Protein AF-A0A2E4L7A1-F1 (afdb_monomer_lite)

Structure (mmCIF, N/CA/C/O backbone):
data_AF-A0A2E4L7A1-F1
#
_entry.id   AF-A0A2E4L7A1-F1
#
loop_
_atom_site.group_PDB
_atom_site.id
_atom_site.type_symbol
_atom_site.label_atom_id
_atom_site.label_alt_id
_atom_site.label_comp_id
_atom_site.label_asym_id
_atom_site.label_entity_id
_atom_site.label_seq_id
_atom_site.pdbx_PDB_ins_code
_atom_site.Cartn_x
_atom_site.Cartn_y
_atom_site.Cartn_z
_atom_site.occupancy
_atom_site.B_iso_or_equiv
_atom_site.auth_seq_id
_atom_site.auth_comp_id
_atom_site.auth_asym_id
_atom_site.auth_atom_id
_atom_site.pdbx_PDB_model_num
ATOM 1 N N . MET A 1 1 ? 22.482 -51.897 5.798 1.00 36.69 1 MET A N 1
ATOM 2 C CA . MET A 1 1 ? 23.117 -51.080 4.746 1.00 36.69 1 MET A CA 1
ATOM 3 C C . MET A 1 1 ? 22.195 -49.914 4.425 1.00 36.69 1 MET A C 1
ATOM 5 O O . MET A 1 1 ? 21.039 -50.151 4.117 1.00 36.69 1 MET A O 1
ATOM 9 N N . ASN A 1 2 ? 22.745 -48.706 4.565 1.00 38.31 2 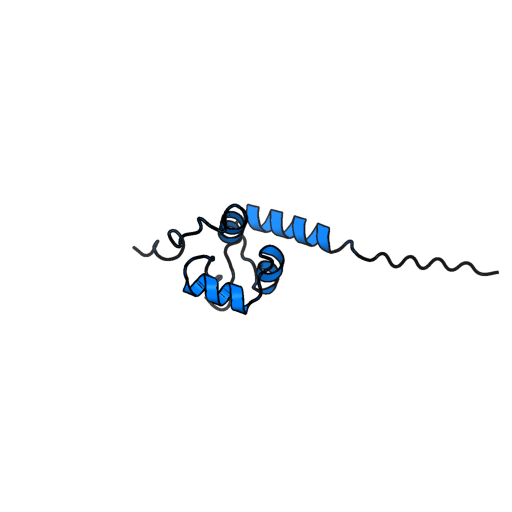ASN A N 1
ATOM 10 C CA . ASN A 1 2 ? 22.310 -47.389 4.081 1.00 38.31 2 ASN A CA 1
ATOM 11 C C . ASN A 1 2 ? 20.976 -46.796 4.567 1.00 38.31 2 ASN A C 1
ATOM 13 O O . ASN A 1 2 ? 19.921 -46.918 3.956 1.00 38.31 2 ASN A O 1
ATOM 17 N N . THR A 1 3 ? 21.129 -46.029 5.646 1.00 55.84 3 THR A N 1
ATOM 18 C CA . THR A 1 3 ? 20.456 -44.767 5.963 1.00 55.84 3 THR A CA 1
ATOM 19 C C . THR A 1 3 ? 20.387 -43.805 4.772 1.00 55.84 3 THR A C 1
ATOM 21 O O . THR A 1 3 ? 21.408 -43.501 4.156 1.00 55.84 3 THR A O 1
ATOM 24 N N . LYS A 1 4 ? 19.214 -43.206 4.547 1.00 49.66 4 LYS A N 1
ATOM 25 C CA . LYS A 1 4 ? 19.133 -41.821 4.066 1.00 49.66 4 LYS A CA 1
ATOM 26 C C . LYS A 1 4 ? 17.877 -41.140 4.617 1.00 49.66 4 LYS A C 1
ATOM 28 O O . LYS A 1 4 ? 16.774 -41.308 4.111 1.00 49.66 4 LYS A O 1
ATOM 33 N N . LEU A 1 5 ? 18.086 -40.408 5.713 1.00 55.06 5 LEU A N 1
ATOM 34 C CA . LEU A 1 5 ? 17.293 -39.240 6.082 1.00 55.06 5 LEU A CA 1
ATOM 35 C C . LEU A 1 5 ? 17.504 -38.194 4.980 1.00 55.06 5 LEU A C 1
ATOM 37 O O . LEU A 1 5 ? 18.635 -37.758 4.788 1.00 55.06 5 LEU A O 1
ATOM 41 N N . GLU A 1 6 ? 16.441 -37.753 4.317 1.00 45.06 6 GLU A N 1
ATOM 42 C CA . GLU A 1 6 ? 16.391 -36.420 3.708 1.00 45.06 6 GLU A CA 1
ATOM 43 C C . GLU A 1 6 ? 15.101 -35.741 4.166 1.00 45.06 6 GLU A C 1
ATOM 45 O O . GLU A 1 6 ? 14.056 -35.763 3.524 1.00 45.06 6 GLU A O 1
ATOM 50 N N . SER A 1 7 ? 15.198 -35.166 5.360 1.00 50.41 7 SER A N 1
ATOM 51 C CA . SER A 1 7 ? 14.340 -34.098 5.844 1.00 50.41 7 SER A CA 1
ATOM 52 C C . SER A 1 7 ? 14.640 -32.826 5.047 1.00 50.41 7 SER A C 1
ATOM 54 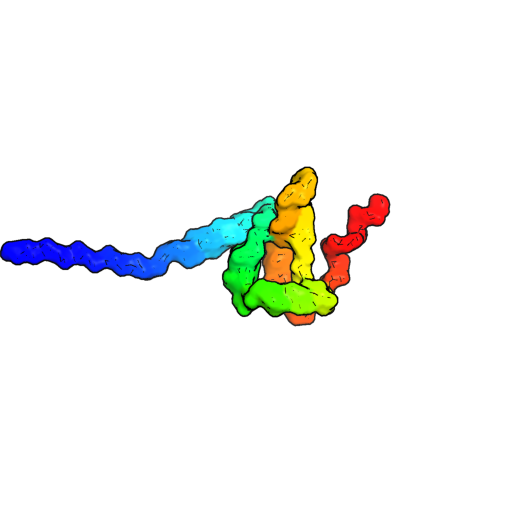O O . SER A 1 7 ? 15.546 -32.071 5.400 1.00 50.41 7 SER A O 1
ATOM 56 N N . ALA A 1 8 ? 13.890 -32.575 3.978 1.00 49.47 8 ALA A N 1
ATOM 57 C CA . ALA A 1 8 ? 13.805 -31.245 3.387 1.00 49.47 8 ALA A CA 1
ATOM 58 C C . ALA A 1 8 ? 12.614 -30.524 4.030 1.00 49.47 8 ALA A C 1
ATOM 60 O O . ALA A 1 8 ? 11.461 -30.756 3.678 1.00 49.47 8 ALA A O 1
ATOM 61 N N . SER A 1 9 ? 12.917 -29.715 5.045 1.00 50.12 9 SER A N 1
ATOM 62 C CA . SER A 1 9 ? 11.954 -28.901 5.787 1.00 50.12 9 SER A CA 1
ATOM 63 C C . SER A 1 9 ? 11.356 -27.827 4.868 1.00 50.12 9 SER A C 1
ATOM 65 O O . SER A 1 9 ? 12.107 -26.966 4.400 1.00 50.12 9 SER A O 1
ATOM 67 N N . PRO A 1 10 ? 10.043 -27.823 4.582 1.00 54.69 10 PRO A N 1
ATOM 68 C CA . PRO A 1 10 ? 9.418 -26.664 3.979 1.00 54.69 10 PRO A CA 1
ATOM 69 C C . PRO A 1 10 ? 9.175 -25.648 5.102 1.00 54.69 10 PRO A C 1
ATOM 71 O O . PRO A 1 10 ? 8.705 -26.020 6.172 1.00 54.69 10 PRO A O 1
ATOM 74 N N . PHE A 1 11 ? 9.420 -24.362 4.843 1.00 46.12 11 PHE A N 1
ATOM 75 C CA . PHE A 1 11 ? 8.850 -23.252 5.626 1.00 46.12 11 PHE A CA 1
ATOM 76 C C . PHE A 1 11 ? 9.619 -22.768 6.879 1.00 46.12 11 PHE A C 1
ATOM 78 O O . PHE A 1 11 ? 9.108 -22.800 7.992 1.00 46.12 11 PHE A O 1
ATOM 85 N N . VAL A 1 12 ? 10.821 -22.202 6.702 1.00 52.38 12 VAL A N 1
ATOM 86 C CA . VAL A 1 12 ? 11.448 -21.306 7.714 1.00 52.38 12 VAL A CA 1
ATOM 87 C C . VAL A 1 12 ? 11.577 -19.855 7.209 1.00 52.38 12 VAL A C 1
ATOM 89 O O . VAL A 1 12 ? 11.758 -18.922 7.982 1.00 52.38 12 VAL A O 1
ATOM 92 N N . GLU A 1 13 ? 11.381 -19.612 5.912 1.00 52.75 13 GLU A N 1
ATOM 93 C CA . GLU A 1 13 ? 11.579 -18.293 5.288 1.00 52.75 13 GLU A CA 1
ATOM 94 C C . GLU A 1 13 ? 10.486 -17.257 5.654 1.00 52.75 13 GLU A C 1
ATOM 96 O O . GLU A 1 13 ? 10.720 -16.042 5.632 1.00 52.75 13 GLU A O 1
ATOM 101 N N . SER A 1 14 ? 9.296 -17.731 6.050 1.00 61.91 14 SER A N 1
ATOM 102 C CA . SER A 1 14 ? 8.136 -16.890 6.390 1.00 61.91 14 SER A CA 1
ATOM 103 C C . SER A 1 14 ? 8.338 -16.080 7.675 1.00 61.91 14 SER A C 1
ATOM 105 O O . SER A 1 14 ? 7.922 -14.922 7.735 1.00 61.91 14 SER A O 1
ATOM 107 N N . ASP A 1 15 ? 8.999 -16.640 8.690 1.00 67.75 15 ASP A N 1
ATOM 108 C CA . ASP A 1 15 ? 9.174 -15.954 9.977 1.00 67.75 15 ASP A CA 1
ATOM 109 C C . ASP A 1 15 ? 10.257 -14.879 9.907 1.00 67.75 15 ASP A C 1
ATOM 111 O O . ASP A 1 15 ? 10.047 -13.750 10.354 1.00 67.75 15 ASP A O 1
ATOM 115 N N . SER A 1 16 ? 11.385 -15.168 9.258 1.00 73.06 16 SER A N 1
ATOM 116 C CA . SER A 1 16 ? 12.461 -14.188 9.080 1.00 73.06 16 SER A CA 1
ATOM 117 C C . SER A 1 16 ? 12.002 -12.978 8.266 1.00 73.06 16 SER A C 1
ATOM 119 O O . SER A 1 16 ? 12.294 -11.840 8.630 1.00 73.06 16 SER A O 1
ATOM 121 N N . SER A 1 17 ? 11.214 -13.202 7.211 1.00 73.50 17 SER A N 1
ATOM 122 C CA . SER A 1 17 ? 10.652 -12.123 6.389 1.00 73.50 17 SER A CA 1
ATOM 123 C C . SER A 1 17 ? 9.715 -11.214 7.188 1.00 73.50 17 SER A C 1
ATOM 125 O O . SER A 1 17 ? 9.753 -9.992 7.035 1.00 73.50 17 SER A O 1
ATOM 127 N N . ARG A 1 18 ? 8.905 -11.793 8.084 1.00 73.25 18 ARG A N 1
ATOM 128 C CA . ARG A 1 18 ? 8.019 -11.039 8.984 1.00 73.25 18 ARG A CA 1
ATOM 129 C C . ARG A 1 18 ? 8.807 -10.231 10.012 1.00 73.25 18 ARG A C 1
ATOM 131 O O . ARG A 1 18 ? 8.476 -9.073 10.244 1.00 73.25 18 ARG A O 1
ATOM 138 N N . ILE A 1 19 ? 9.863 -10.804 10.588 1.00 79.12 19 ILE A N 1
ATOM 139 C CA . ILE A 1 19 ? 10.726 -10.115 11.561 1.00 79.12 19 ILE A CA 1
ATOM 140 C C . ILE A 1 19 ? 11.454 -8.936 10.905 1.00 79.12 19 ILE A C 1
ATOM 142 O O . ILE A 1 19 ? 11.419 -7.823 11.428 1.00 79.12 19 ILE A O 1
ATOM 146 N N . ILE A 1 20 ? 12.059 -9.150 9.732 1.00 77.50 20 ILE A N 1
ATOM 147 C CA . ILE A 1 20 ? 12.743 -8.096 8.971 1.00 77.50 20 ILE A CA 1
ATOM 148 C C . ILE A 1 20 ? 11.756 -6.987 8.588 1.00 77.50 20 ILE A C 1
ATOM 150 O O . ILE A 1 20 ? 12.072 -5.808 8.735 1.00 77.50 20 ILE A O 1
ATOM 154 N N . ALA A 1 21 ? 10.542 -7.338 8.155 1.00 72.12 21 ALA A N 1
ATOM 155 C CA . ALA A 1 21 ? 9.509 -6.351 7.856 1.00 72.12 21 ALA A CA 1
ATOM 156 C C . ALA A 1 21 ? 9.120 -5.527 9.096 1.00 72.12 21 ALA A C 1
ATOM 158 O O . ALA A 1 21 ? 9.036 -4.304 8.999 1.00 72.12 21 ALA A O 1
ATOM 159 N N . SER A 1 22 ? 8.940 -6.164 10.257 1.00 75.44 22 SER A N 1
ATOM 160 C CA . SER A 1 22 ? 8.641 -5.473 11.520 1.00 75.44 22 SER A CA 1
ATOM 161 C C . SER A 1 22 ? 9.738 -4.480 11.917 1.00 75.44 22 SER A C 1
ATOM 163 O O . SER A 1 22 ? 9.427 -3.344 12.267 1.00 75.44 22 SER A O 1
ATOM 165 N N . LEU A 1 23 ? 11.011 -4.861 11.775 1.00 78.94 23 LEU A N 1
ATOM 166 C CA . LEU A 1 23 ? 12.154 -3.970 12.014 1.00 78.94 23 LEU A CA 1
ATOM 167 C C . LEU A 1 23 ? 12.176 -2.787 11.033 1.00 78.94 23 LEU A C 1
ATOM 169 O O . LEU A 1 23 ? 12.337 -1.641 11.441 1.00 78.94 23 LEU A O 1
ATOM 173 N N . ILE A 1 24 ? 11.958 -3.034 9.737 1.00 77.88 24 ILE A N 1
ATOM 174 C CA . ILE A 1 24 ? 11.910 -1.974 8.712 1.00 77.88 24 ILE A CA 1
ATOM 175 C C . ILE A 1 24 ? 10.778 -0.976 8.995 1.00 77.88 24 ILE A C 1
ATOM 177 O O . ILE A 1 24 ? 10.941 0.229 8.781 1.00 77.88 24 ILE A O 1
ATOM 181 N N . ILE A 1 25 ? 9.636 -1.470 9.474 1.00 74.88 25 ILE A N 1
ATOM 182 C CA . ILE A 1 25 ? 8.493 -0.651 9.880 1.00 74.88 25 ILE A CA 1
ATOM 183 C C . ILE A 1 25 ? 8.863 0.270 11.047 1.00 74.88 25 ILE A C 1
ATOM 185 O O . ILE A 1 25 ? 8.544 1.458 11.000 1.00 74.88 25 ILE A O 1
ATOM 189 N N . GLU A 1 26 ? 9.560 -0.250 12.054 1.00 72.44 26 GLU A N 1
ATOM 190 C CA . GLU A 1 26 ? 10.022 0.527 13.208 1.00 72.44 26 GLU A CA 1
ATOM 191 C C . GLU A 1 26 ? 11.086 1.571 12.818 1.00 72.44 26 GLU A C 1
ATOM 193 O O . GLU A 1 26 ? 11.073 2.696 13.313 1.00 72.44 26 GLU A O 1
ATOM 198 N N . MET A 1 27 ? 11.946 1.249 11.846 1.00 75.75 27 MET A N 1
ATOM 199 C CA . MET A 1 27 ? 13.056 2.095 11.386 1.00 75.75 27 MET A CA 1
ATOM 200 C C . MET A 1 27 ? 12.686 3.149 10.318 1.00 75.75 27 MET A C 1
ATOM 202 O O . MET A 1 27 ? 13.579 3.730 9.704 1.00 75.75 27 MET A O 1
ATOM 206 N N . ASN A 1 28 ? 11.398 3.425 10.069 1.00 71.62 28 ASN A N 1
ATOM 207 C CA . ASN A 1 28 ? 10.931 4.339 9.005 1.00 71.62 28 ASN A CA 1
ATOM 208 C C . ASN A 1 28 ? 11.463 3.997 7.592 1.00 71.62 28 ASN A C 1
ATOM 210 O O . ASN A 1 28 ? 11.694 4.889 6.773 1.00 71.62 28 ASN A O 1
ATOM 214 N N . GLY A 1 29 ? 11.657 2.713 7.283 1.00 85.75 29 GLY A N 1
ATOM 215 C CA . GLY A 1 29 ? 12.161 2.291 5.976 1.00 85.75 29 GLY A CA 1
ATOM 216 C C . GLY A 1 29 ? 11.128 2.372 4.844 1.00 85.75 29 GLY A C 1
ATOM 217 O O . GLY A 1 29 ? 9.954 2.700 5.042 1.00 85.75 29 GLY A O 1
ATOM 218 N N . PHE A 1 30 ? 11.572 2.032 3.632 1.00 90.50 30 PHE A N 1
ATOM 219 C CA . PHE A 1 30 ? 10.716 1.928 2.448 1.00 90.50 30 PHE A CA 1
ATOM 220 C C . PHE A 1 30 ? 10.528 0.470 2.026 1.00 90.50 30 PHE A C 1
ATOM 222 O O . PHE A 1 30 ? 11.473 -0.317 2.031 1.00 90.50 30 PHE A O 1
ATOM 229 N N . LEU A 1 31 ? 9.311 0.127 1.604 1.00 90.69 31 LEU A N 1
ATOM 230 C CA . LEU A 1 31 ? 8.940 -1.204 1.129 1.00 90.69 31 LEU A CA 1
ATOM 231 C C . LEU A 1 31 ? 8.747 -1.221 -0.389 1.00 90.69 31 LEU A C 1
ATOM 233 O O . LEU A 1 31 ? 8.191 -0.293 -0.986 1.00 90.69 31 LEU A O 1
ATOM 237 N N . GLY A 1 32 ? 9.184 -2.313 -1.014 1.00 91.94 32 GLY A N 1
ATOM 238 C CA . GLY A 1 32 ? 8.943 -2.588 -2.426 1.00 91.94 32 GLY A CA 1
ATOM 239 C C . GLY A 1 32 ? 7.531 -3.114 -2.693 1.00 91.94 32 GLY A C 1
ATOM 240 O O . GLY A 1 32 ? 6.824 -3.559 -1.791 1.00 91.94 32 GLY A O 1
ATOM 241 N N . GLN A 1 33 ? 7.138 -3.111 -3.969 1.00 93.56 33 GLN A N 1
ATOM 242 C CA . GLN A 1 33 ? 5.815 -3.563 -4.419 1.00 93.56 33 GLN A CA 1
ATOM 243 C C . GLN A 1 33 ? 5.477 -4.987 -3.947 1.00 93.56 33 GLN A C 1
ATOM 245 O O . GLN A 1 33 ? 4.413 -5.204 -3.378 1.00 93.56 33 GLN A O 1
ATOM 250 N N . LYS A 1 34 ? 6.390 -5.944 -4.152 1.00 91.62 34 LYS A N 1
ATOM 251 C CA . LYS A 1 34 ? 6.152 -7.357 -3.821 1.00 91.62 34 LYS A CA 1
ATOM 252 C C . LYS A 1 34 ? 5.967 -7.589 -2.326 1.00 91.62 34 LYS A C 1
ATOM 254 O O . LYS A 1 34 ? 5.087 -8.340 -1.932 1.00 91.62 34 LYS A O 1
ATOM 259 N N . THR A 1 35 ? 6.738 -6.892 -1.497 1.00 91.00 35 THR A N 1
ATOM 260 C CA . THR A 1 35 ? 6.580 -6.952 -0.042 1.00 91.00 35 THR A CA 1
ATOM 261 C C . THR A 1 35 ? 5.209 -6.440 0.386 1.00 91.00 35 THR A C 1
ATOM 263 O O . THR A 1 35 ? 4.559 -7.057 1.219 1.00 91.00 35 THR A O 1
ATOM 266 N N . VAL A 1 36 ? 4.735 -5.342 -0.208 1.00 92.69 36 VAL A N 1
ATOM 267 C CA . VAL A 1 36 ? 3.412 -4.791 0.111 1.00 92.69 36 VAL A CA 1
ATOM 268 C C . VAL A 1 36 ? 2.275 -5.701 -0.356 1.00 92.69 36 VAL A C 1
ATOM 270 O O . VAL A 1 36 ? 1.309 -5.856 0.385 1.00 92.69 36 VAL A O 1
ATOM 273 N N . GLU A 1 37 ? 2.390 -6.342 -1.523 1.00 93.62 37 GLU A N 1
ATOM 274 C CA . GLU A 1 37 ? 1.428 -7.367 -1.972 1.00 93.62 37 GLU A CA 1
ATOM 275 C C . GLU A 1 37 ? 1.292 -8.488 -0.935 1.00 93.62 37 GLU A C 1
ATOM 277 O O . GLU A 1 37 ? 0.182 -8.805 -0.520 1.00 93.62 37 GLU A O 1
ATOM 282 N N . VAL A 1 38 ? 2.420 -9.012 -0.443 1.00 89.81 38 VAL A N 1
ATOM 283 C CA . VAL A 1 38 ? 2.436 -10.071 0.579 1.00 89.81 38 VAL A CA 1
ATOM 284 C C . VAL A 1 38 ? 1.851 -9.595 1.911 1.00 89.81 38 VAL A C 1
ATOM 286 O O . VAL A 1 38 ? 1.080 -10.315 2.532 1.00 89.81 38 VAL A O 1
ATOM 289 N N . LEU A 1 39 ? 2.201 -8.388 2.366 1.00 89.19 39 LEU A N 1
ATOM 290 C CA . LEU A 1 39 ? 1.740 -7.871 3.660 1.00 89.19 39 LEU A CA 1
ATOM 291 C C . LEU A 1 39 ? 0.249 -7.529 3.674 1.00 89.19 39 LEU A C 1
ATOM 293 O O . LEU A 1 39 ? -0.406 -7.697 4.697 1.00 89.19 39 LEU A O 1
ATOM 297 N N . SER A 1 40 ? -0.264 -6.994 2.566 1.00 89.44 40 SER A N 1
ATOM 298 C CA . SER A 1 40 ? -1.657 -6.549 2.467 1.00 89.44 40 SER A CA 1
ATOM 299 C C . SER A 1 40 ? -2.624 -7.644 2.028 1.00 89.44 40 SER A C 1
ATOM 301 O O . SER A 1 40 ? -3.829 -7.425 2.117 1.00 89.44 40 SER A O 1
ATOM 303 N N . ASP A 1 41 ? -2.110 -8.786 1.561 1.00 92.38 41 ASP A N 1
ATOM 304 C CA . ASP A 1 41 ? -2.887 -9.840 0.896 1.00 92.38 41 ASP A CA 1
ATOM 305 C C . ASP A 1 41 ? -3.720 -9.297 -0.285 1.00 92.38 41 ASP A C 1
ATOM 307 O O . ASP A 1 41 ? -4.851 -9.701 -0.552 1.00 92.38 41 ASP A O 1
ATOM 311 N N . LEU A 1 42 ? -3.163 -8.306 -0.992 1.00 93.25 42 LEU A N 1
ATOM 312 C CA . LEU A 1 42 ? -3.785 -7.670 -2.149 1.00 93.25 42 LEU A CA 1
ATOM 313 C C . LEU A 1 42 ? -2.919 -7.858 -3.389 1.00 93.25 42 LEU A C 1
ATOM 315 O O . LEU A 1 42 ? -1.693 -7.746 -3.356 1.00 93.25 42 LEU A O 1
ATOM 319 N N . SER A 1 43 ? -3.579 -8.047 -4.530 1.00 95.81 43 SER A N 1
ATOM 320 C CA . SER A 1 43 ? -2.901 -8.031 -5.822 1.00 95.81 43 SER A CA 1
ATOM 321 C C . SER A 1 43 ? -2.421 -6.624 -6.185 1.00 95.81 43 SER A C 1
ATOM 323 O O . SER A 1 43 ? -2.971 -5.612 -5.742 1.00 95.81 43 SER A O 1
ATOM 325 N N . HIS A 1 44 ? -1.435 -6.548 -7.079 1.00 94.81 44 HIS A N 1
ATOM 326 C CA . HIS A 1 44 ? -0.950 -5.285 -7.644 1.00 94.81 44 HIS A CA 1
ATOM 327 C C . HIS A 1 44 ? -2.092 -4.415 -8.200 1.00 94.81 44 HIS A C 1
ATOM 329 O O . HIS A 1 44 ? -2.161 -3.212 -7.933 1.00 94.81 44 HIS A O 1
ATOM 335 N N . THR A 1 45 ? -3.023 -5.027 -8.933 1.00 96.56 45 THR A N 1
ATOM 336 C CA . THR A 1 45 ? -4.177 -4.335 -9.523 1.00 96.56 45 THR A CA 1
ATOM 337 C C . THR A 1 45 ? -5.114 -3.783 -8.453 1.00 96.56 45 THR A C 1
ATOM 339 O O . THR A 1 45 ? -5.562 -2.640 -8.557 1.00 96.56 45 THR A O 1
ATOM 342 N N . GLU A 1 46 ? -5.382 -4.558 -7.403 1.00 95.81 46 GLU A N 1
ATOM 343 C CA . GLU A 1 46 ? -6.248 -4.131 -6.304 1.00 95.81 46 GLU A CA 1
ATOM 344 C C . GLU A 1 46 ? -5.612 -2.992 -5.498 1.00 95.81 46 GLU A C 1
ATOM 346 O O . GLU A 1 46 ? -6.281 -2.003 -5.190 1.00 95.81 46 GLU A O 1
ATOM 351 N N . ILE A 1 47 ? -4.300 -3.059 -5.253 1.00 95.31 47 ILE A N 1
ATOM 352 C CA . ILE A 1 47 ? -3.531 -1.957 -4.662 1.00 95.31 47 ILE A CA 1
ATOM 353 C C . ILE A 1 47 ? -3.688 -0.691 -5.509 1.00 95.31 47 ILE A C 1
ATOM 355 O O . ILE A 1 47 ? -4.026 0.366 -4.980 1.00 95.31 47 ILE A O 1
ATOM 359 N N . HIS A 1 48 ? -3.515 -0.780 -6.830 1.00 93.69 48 HIS A N 1
ATOM 360 C CA . HIS A 1 48 ? -3.688 0.369 -7.720 1.00 93.69 48 HIS A CA 1
ATOM 361 C C . HIS A 1 48 ? -5.106 0.948 -7.693 1.00 93.69 48 HIS A C 1
ATOM 363 O O . HIS A 1 48 ? -5.273 2.171 -7.690 1.00 93.69 48 HIS A O 1
ATOM 369 N N . ARG A 1 49 ? -6.130 0.090 -7.656 1.00 94.44 49 ARG A N 1
ATOM 370 C CA . ARG A 1 49 ? -7.530 0.516 -7.555 1.00 94.44 49 ARG A CA 1
ATOM 371 C C . ARG A 1 49 ? -7.777 1.278 -6.255 1.00 94.44 49 ARG A C 1
ATOM 373 O O . ARG A 1 49 ? -8.345 2.367 -6.285 1.00 94.44 49 ARG A O 1
ATOM 380 N N . ARG A 1 50 ? -7.297 0.750 -5.128 1.00 92.81 50 ARG A N 1
ATOM 381 C CA . ARG A 1 50 ? -7.435 1.391 -3.813 1.00 92.81 50 ARG A CA 1
ATOM 382 C C . ARG A 1 50 ? -6.625 2.679 -3.690 1.00 92.81 50 ARG A C 1
ATOM 384 O O . ARG A 1 50 ? -7.10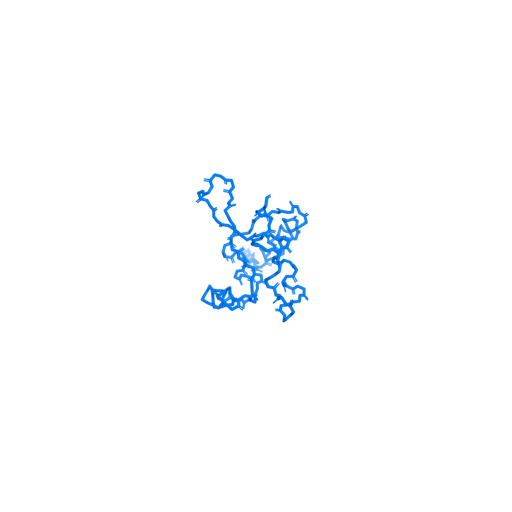9 3.637 -3.100 1.00 92.81 50 ARG A O 1
ATOM 391 N N . GLN A 1 51 ? -5.443 2.750 -4.301 1.00 92.88 51 GLN A N 1
ATOM 392 C CA . GLN A 1 51 ? -4.666 3.991 -4.391 1.00 92.88 51 GLN A CA 1
ATOM 393 C C . GLN A 1 51 ? -5.423 5.085 -5.147 1.00 92.88 51 GLN A C 1
ATOM 395 O O . GLN A 1 51 ? -5.442 6.230 -4.706 1.00 92.88 51 GLN A O 1
ATOM 400 N N . ARG A 1 52 ? -6.073 4.741 -6.268 1.00 90.44 52 ARG A N 1
ATOM 401 C CA . ARG A 1 52 ? -6.933 5.680 -7.009 1.00 90.44 52 ARG A CA 1
ATOM 402 C C . ARG A 1 52 ? -8.157 6.116 -6.204 1.00 90.44 52 ARG A C 1
ATOM 404 O O . ARG A 1 52 ? -8.585 7.252 -6.348 1.00 90.44 52 ARG A O 1
ATOM 411 N N . ALA A 1 53 ? -8.684 5.234 -5.359 1.00 89.38 53 ALA A N 1
ATOM 412 C CA . ALA A 1 53 ? -9.791 5.533 -4.454 1.00 89.38 53 ALA A CA 1
ATOM 413 C C . ALA A 1 53 ? -9.368 6.285 -3.173 1.00 89.38 53 ALA A C 1
ATOM 415 O O . ALA A 1 53 ? -10.230 6.634 -2.373 1.00 89.38 53 ALA A O 1
ATOM 416 N N . GLY A 1 54 ? -8.067 6.512 -2.943 1.00 89.69 54 GLY A N 1
ATOM 417 C CA . GLY A 1 54 ? -7.556 7.157 -1.725 1.00 89.69 54 GLY A CA 1
ATOM 418 C C . GLY A 1 54 ? -7.611 6.278 -0.466 1.00 89.69 54 GLY A C 1
ATOM 419 O O . GLY A 1 54 ? -7.411 6.773 0.641 1.00 89.69 54 GLY A O 1
ATOM 420 N N . THR A 1 55 ? -7.860 4.973 -0.618 1.00 90.94 55 THR A N 1
ATOM 421 C CA . THR A 1 55 ? -8.022 4.001 0.481 1.00 90.94 55 THR A CA 1
ATOM 422 C C . THR A 1 55 ? -6.781 3.119 0.686 1.00 90.94 55 THR A C 1
ATOM 424 O O . THR A 1 55 ? -6.871 2.039 1.274 1.00 90.94 55 THR A O 1
ATOM 427 N N . PHE A 1 56 ? -5.630 3.516 0.133 1.00 93.56 56 PHE A N 1
ATOM 428 C CA . PHE A 1 56 ? -4.351 2.812 0.276 1.00 93.56 56 PHE A CA 1
ATOM 429 C C . PHE A 1 56 ? -3.163 3.788 0.172 1.00 93.56 56 PHE A C 1
ATOM 431 O O . PHE A 1 56 ? -3.260 4.746 -0.604 1.00 93.56 56 PHE A O 1
ATOM 438 N N . PRO A 1 57 ? -2.041 3.551 0.883 1.00 93.31 57 PRO A N 1
ATOM 439 C CA . PRO A 1 57 ? -0.835 4.380 0.795 1.00 93.31 57 PRO A CA 1
ATOM 440 C C . PRO A 1 57 ? -0.263 4.512 -0.625 1.00 93.31 57 PRO A C 1
ATOM 442 O O . PRO A 1 57 ? -0.295 3.573 -1.430 1.00 93.31 57 PRO A O 1
ATOM 445 N N . LYS A 1 58 ? 0.300 5.677 -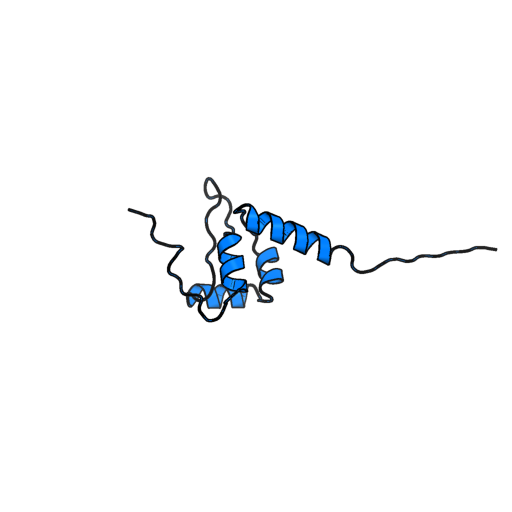0.955 1.00 92.88 58 LYS A N 1
ATOM 446 C CA . LYS A 1 58 ? 0.944 5.920 -2.257 1.00 92.88 58 LYS A CA 1
ATOM 447 C C . LYS A 1 58 ? 2.434 5.590 -2.191 1.00 92.88 58 LYS A C 1
ATOM 449 O O . LYS A 1 58 ? 3.033 5.505 -1.127 1.00 92.88 58 LYS A O 1
ATOM 454 N N . LYS A 1 59 ? 3.034 5.357 -3.361 1.00 92.38 59 LYS A N 1
ATOM 455 C CA . LYS A 1 59 ? 4.491 5.236 -3.458 1.00 92.38 59 LYS A CA 1
ATOM 456 C C . LYS A 1 59 ? 5.115 6.622 -3.478 1.00 92.38 59 LYS A C 1
ATOM 458 O O . LYS A 1 59 ? 4.679 7.473 -4.253 1.00 92.38 59 LYS A O 1
ATOM 463 N N . GLU A 1 60 ? 6.194 6.780 -2.736 1.00 90.62 60 GLU A N 1
ATOM 464 C CA . GLU A 1 60 ? 7.044 7.960 -2.747 1.00 90.62 60 GLU A CA 1
ATOM 465 C C . GLU A 1 60 ? 8.367 7.672 -3.448 1.00 90.62 60 GLU A C 1
ATOM 467 O O . GLU A 1 60 ? 8.805 6.522 -3.555 1.00 90.62 60 GLU A O 1
ATOM 472 N N . PHE A 1 61 ? 8.994 8.732 -3.948 1.00 88.56 61 PHE A N 1
ATOM 473 C CA . PHE A 1 61 ? 10.343 8.666 -4.484 1.00 88.56 61 PHE A CA 1
ATOM 474 C C . PHE A 1 61 ? 11.361 8.507 -3.353 1.00 88.56 61 PHE A C 1
ATOM 476 O O . PHE A 1 61 ? 11.278 9.185 -2.333 1.00 88.56 61 PHE A O 1
ATOM 483 N N . ILE A 1 62 ? 12.326 7.613 -3.553 1.00 86.38 62 ILE A N 1
ATOM 484 C CA . ILE A 1 62 ? 13.428 7.371 -2.620 1.00 86.38 62 ILE A CA 1
ATOM 485 C C . ILE A 1 62 ? 14.674 8.072 -3.169 1.00 86.38 62 ILE A C 1
ATOM 487 O O . ILE A 1 62 ? 15.093 7.775 -4.292 1.00 86.38 62 ILE A O 1
ATOM 491 N N . GLY A 1 63 ? 15.266 8.969 -2.374 1.00 77.56 63 GLY A N 1
ATOM 492 C CA . GLY A 1 63 ? 16.460 9.736 -2.750 1.00 77.56 63 GLY A CA 1
ATOM 493 C C . GLY A 1 63 ? 16.229 10.585 -4.002 1.00 77.56 63 GLY A C 1
ATOM 494 O O . GLY A 1 63 ? 15.184 11.217 -4.141 1.00 77.56 63 GLY A O 1
ATOM 495 N N . ASP A 1 64 ? 17.164 10.520 -4.950 1.00 79.00 64 ASP A N 1
ATOM 496 C CA . ASP A 1 64 ? 17.182 11.329 -6.182 1.00 79.00 64 ASP A CA 1
ATOM 497 C C . ASP A 1 64 ? 16.132 10.910 -7.236 1.00 79.00 64 ASP A C 1
ATOM 499 O O . ASP A 1 64 ? 16.236 11.232 -8.418 1.00 79.00 64 ASP A O 1
ATOM 503 N N . GLY A 1 65 ? 15.104 10.152 -6.841 1.00 76.06 65 GLY A N 1
ATOM 504 C CA . GLY A 1 65 ? 13.930 9.888 -7.676 1.00 76.06 65 GLY A CA 1
ATOM 505 C C . GLY A 1 65 ? 14.009 8.667 -8.595 1.00 76.06 65 GLY A C 1
ATOM 506 O O . GLY A 1 65 ? 13.038 8.362 -9.286 1.00 76.06 65 GLY A O 1
ATOM 507 N N . GLN A 1 66 ? 15.104 7.907 -8.584 1.00 79.62 66 GLN A N 1
ATOM 508 C CA . GLN A 1 66 ? 15.227 6.717 -9.439 1.00 79.62 66 GLN A CA 1
ATOM 509 C C . GLN A 1 66 ? 14.409 5.513 -8.956 1.00 79.62 66 GLN A C 1
ATOM 511 O O . GLN A 1 66 ? 14.137 4.590 -9.725 1.00 79.62 66 GLN A O 1
ATOM 516 N N . ARG A 1 67 ? 14.008 5.494 -7.681 1.00 86.56 67 ARG A N 1
ATOM 517 C CA . ARG A 1 67 ? 13.236 4.395 -7.090 1.00 86.56 67 ARG A CA 1
ATOM 518 C C . ARG A 1 67 ? 11.972 4.918 -6.433 1.00 86.56 67 ARG A C 1
ATOM 520 O O . ARG A 1 67 ? 11.951 6.020 -5.894 1.00 86.56 67 ARG A O 1
ATOM 527 N N . LYS A 1 68 ? 10.926 4.093 -6.464 1.00 90.62 68 LYS A N 1
ATOM 528 C CA . LYS A 1 68 ? 9.665 4.342 -5.766 1.00 90.62 68 LYS A CA 1
ATOM 529 C C . LYS A 1 68 ? 9.387 3.224 -4.774 1.00 90.62 68 LYS A C 1
ATOM 531 O O . LYS A 1 68 ? 9.481 2.053 -5.140 1.00 90.62 68 LYS A O 1
ATOM 536 N N . GLY A 1 69 ? 8.993 3.582 -3.561 1.00 92.06 69 GLY A N 1
ATOM 537 C CA . GLY A 1 69 ? 8.626 2.634 -2.513 1.00 92.06 69 GLY A CA 1
ATOM 538 C C . GLY A 1 69 ? 7.521 3.177 -1.624 1.00 92.06 69 GLY A C 1
ATOM 539 O O . GLY A 1 69 ? 7.140 4.338 -1.725 1.00 92.06 69 GLY A O 1
ATOM 540 N N . TYR A 1 70 ? 6.984 2.319 -0.771 1.00 92.56 70 TYR A N 1
ATOM 541 C CA . TYR A 1 70 ? 5.968 2.687 0.208 1.00 92.56 70 TYR A CA 1
ATOM 542 C C . TYR A 1 70 ? 6.630 3.007 1.539 1.00 92.56 70 TYR A C 1
ATOM 544 O O . TYR A 1 70 ? 7.492 2.239 1.968 1.00 92.56 70 TYR A O 1
ATOM 552 N N . ARG A 1 71 ? 6.215 4.074 2.226 1.00 91.19 71 ARG A N 1
ATOM 553 C CA . ARG A 1 71 ? 6.655 4.284 3.609 1.00 91.19 71 ARG A CA 1
ATOM 554 C C . ARG A 1 71 ? 6.154 3.134 4.472 1.00 91.19 71 ARG A C 1
ATOM 556 O O . ARG A 1 71 ? 4.950 2.887 4.553 1.00 91.19 71 ARG A O 1
ATOM 563 N N . ALA A 1 72 ? 7.068 2.441 5.144 1.00 90.75 72 ALA A N 1
ATOM 564 C CA . ALA A 1 72 ? 6.718 1.279 5.955 1.00 90.75 72 ALA A CA 1
ATOM 565 C C . ALA A 1 72 ? 5.732 1.645 7.080 1.00 90.75 72 ALA A C 1
ATOM 567 O O . ALA A 1 72 ? 4.778 0.909 7.330 1.00 90.75 72 ALA A O 1
ATOM 568 N N . LYS A 1 73 ? 5.889 2.835 7.677 1.00 86.75 73 LYS A N 1
ATOM 569 C CA . LYS A 1 73 ? 4.971 3.388 8.684 1.00 86.75 73 LYS A CA 1
ATOM 570 C C . LYS A 1 73 ? 3.538 3.548 8.165 1.00 86.75 73 LYS A C 1
ATOM 572 O O . LYS A 1 73 ? 2.593 3.205 8.868 1.00 86.75 73 LYS A O 1
ATOM 577 N N . GLU A 1 74 ? 3.355 4.036 6.940 1.00 89.50 74 GLU A N 1
ATOM 578 C CA . GLU A 1 74 ? 2.019 4.191 6.350 1.00 89.50 74 GLU A CA 1
ATOM 579 C C . GLU A 1 74 ? 1.362 2.841 6.073 1.00 89.50 74 GLU A C 1
ATOM 581 O O . GLU A 1 74 ? 0.185 2.656 6.370 1.00 89.50 74 GLU A O 1
ATOM 586 N N . ILE A 1 75 ? 2.135 1.877 5.566 1.00 91.44 75 ILE A N 1
ATOM 587 C CA . ILE A 1 75 ? 1.653 0.509 5.356 1.00 91.44 75 ILE A CA 1
ATOM 588 C C . ILE A 1 75 ? 1.259 -0.127 6.690 1.00 91.44 75 ILE A C 1
ATOM 590 O O . ILE A 1 75 ? 0.197 -0.732 6.775 1.00 91.44 75 ILE A O 1
ATOM 594 N N . GLN A 1 76 ? 2.041 0.059 7.756 1.00 88.62 76 GLN A N 1
ATOM 595 C CA . GLN A 1 76 ? 1.682 -0.428 9.089 1.00 88.62 76 GLN A CA 1
ATOM 596 C C . GLN A 1 76 ? 0.383 0.203 9.606 1.00 88.62 76 GLN A C 1
ATOM 598 O O . GLN A 1 76 ? -0.471 -0.501 10.144 1.00 88.62 76 GLN A O 1
ATOM 603 N N . LEU A 1 77 ? 0.225 1.522 9.463 1.00 88.44 77 LEU A N 1
ATOM 604 C CA . LEU A 1 77 ? -0.997 2.221 9.862 1.00 88.44 77 LEU A CA 1
ATOM 605 C C . LEU A 1 77 ? -2.208 1.718 9.072 1.00 88.44 77 LEU A C 1
ATOM 607 O O . LEU A 1 77 ? -3.256 1.460 9.661 1.00 88.44 77 LEU A O 1
ATOM 611 N N . TRP A 1 78 ? -2.041 1.512 7.766 1.00 92.00 78 TRP A N 1
ATOM 612 C CA . TRP A 1 78 ? -3.070 0.919 6.923 1.00 92.00 78 TRP A CA 1
ATOM 613 C C . TRP A 1 78 ? -3.414 -0.506 7.366 1.00 92.00 78 TRP A C 1
ATOM 615 O O . TRP A 1 78 ? -4.587 -0.804 7.531 1.00 92.00 78 TRP A O 1
ATOM 625 N N . LEU A 1 79 ? -2.428 -1.367 7.645 1.00 90.00 79 LEU A N 1
ATOM 626 C CA . LEU A 1 79 ? -2.662 -2.741 8.114 1.00 90.00 79 LEU A CA 1
ATOM 627 C C . LEU A 1 79 ? -3.423 -2.790 9.444 1.00 90.00 79 LEU A C 1
ATOM 629 O O . LEU A 1 79 ? -4.240 -3.683 9.650 1.00 90.00 79 LEU A O 1
ATOM 633 N N . LYS A 1 80 ? -3.180 -1.827 10.342 1.00 89.50 80 LYS A N 1
ATOM 634 C CA . LYS A 1 80 ? -3.912 -1.715 11.613 1.00 89.50 80 LYS A CA 1
ATOM 635 C C . LYS A 1 80 ? -5.374 -1.329 11.407 1.00 89.50 80 LYS A C 1
ATOM 637 O O . LYS A 1 80 ? -6.226 -1.796 12.158 1.00 89.50 80 LYS A O 1
ATOM 642 N N . ASN A 1 81 ? -5.669 -0.466 10.434 1.00 87.19 81 ASN A N 1
ATOM 643 C CA . ASN A 1 81 ? -7.043 -0.079 10.128 1.00 87.19 81 ASN A CA 1
ATOM 644 C C . ASN A 1 81 ? -7.246 0.280 8.640 1.00 87.19 81 ASN A C 1
ATOM 646 O O . ASN A 1 81 ? -7.233 1.460 8.271 1.00 87.19 81 ASN A O 1
ATOM 650 N N . PRO A 1 82 ? -7.486 -0.726 7.776 1.00 84.62 82 PRO A N 1
ATOM 651 C CA . PRO A 1 82 ? -7.633 -0.508 6.337 1.00 84.62 82 PRO A CA 1
ATOM 652 C C . PRO A 1 82 ? -8.899 0.268 5.956 1.00 84.62 82 PRO A C 1
ATOM 654 O O . PRO A 1 82 ? -8.936 0.921 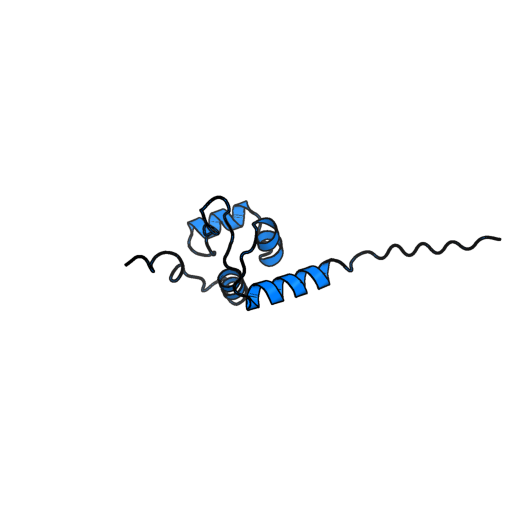4.916 1.00 84.62 82 PRO A O 1
ATOM 657 N N . VAL A 1 83 ? -9.954 0.164 6.773 1.00 80.69 83 VAL A N 1
ATOM 658 C CA . VAL A 1 83 ? -11.293 0.699 6.471 1.00 80.69 83 VAL A CA 1
ATOM 659 C C . VAL A 1 83 ? -11.358 2.201 6.727 1.00 80.69 83 VAL A C 1
ATOM 661 O O . VAL A 1 83 ? -12.006 2.929 5.979 1.00 80.69 83 VAL A O 1
ATOM 664 N N . THR A 1 84 ? -10.670 2.681 7.765 1.00 76.19 84 THR A N 1
ATOM 665 C CA . THR A 1 84 ? -10.648 4.110 8.101 1.00 76.19 84 THR A CA 1
ATOM 666 C C . THR A 1 84 ? -9.510 4.864 7.427 1.00 76.19 84 THR A C 1
ATOM 668 O O . THR A 1 84 ? -9.359 6.061 7.676 1.00 76.19 84 THR A O 1
ATOM 671 N N . TRP A 1 85 ? -8.689 4.198 6.609 1.00 79.94 85 TRP A N 1
ATOM 672 C CA . TRP A 1 85 ? -7.631 4.878 5.878 1.00 79.94 85 TRP A CA 1
ATOM 673 C C . TRP A 1 85 ? -8.240 5.919 4.939 1.00 79.94 85 TRP A C 1
ATOM 675 O O . TRP A 1 85 ? -8.928 5.591 3.971 1.00 79.94 85 TRP A O 1
ATOM 685 N N . LYS A 1 86 ? -7.947 7.185 5.223 1.00 70.75 86 LYS A N 1
ATOM 686 C CA . LYS A 1 86 ? -8.175 8.304 4.318 1.00 70.75 86 LYS A CA 1
ATOM 687 C C . LYS A 1 86 ? -6.835 8.936 4.011 1.00 70.75 86 LYS A C 1
ATOM 689 O O . LYS A 1 86 ? -6.018 9.140 4.910 1.00 70.75 86 LYS A O 1
ATOM 694 N N . GLU A 1 87 ? -6.629 9.255 2.743 1.00 65.94 87 GLU A N 1
ATOM 695 C CA . GLU A 1 87 ? -5.501 10.058 2.298 1.00 65.94 87 GLU A CA 1
ATOM 696 C C . GLU A 1 87 ? -5.571 11.452 2.946 1.00 65.94 87 GLU A C 1
ATOM 698 O O . GLU A 1 87 ? -6.201 12.359 2.422 1.00 65.94 87 GLU A O 1
ATOM 703 N N . ASN A 1 88 ? -4.956 11.600 4.120 1.00 53.66 88 ASN A N 1
ATOM 704 C CA . ASN A 1 88 ? -4.781 12.883 4.804 1.00 53.66 88 ASN A CA 1
ATOM 705 C C . ASN A 1 88 ? -3.311 13.161 5.171 1.00 53.66 88 ASN A C 1
ATOM 707 O O . ASN A 1 88 ? -3.044 14.168 5.808 1.00 53.66 88 ASN A O 1
ATOM 711 N N . ASN A 1 89 ? -2.357 12.300 4.777 1.00 51.16 89 ASN A N 1
ATOM 712 C CA . ASN A 1 89 ? -0.972 12.350 5.283 1.00 51.16 89 ASN A CA 1
ATOM 713 C C . ASN A 1 89 ? 0.153 12.151 4.241 1.00 51.16 89 ASN A C 1
ATOM 715 O O . ASN A 1 89 ? 1.295 11.970 4.641 1.00 51.16 89 ASN A O 1
ATOM 719 N N . GLY A 1 90 ? -0.116 12.205 2.928 1.00 45.66 90 GLY A N 1
ATOM 720 C CA . GLY A 1 90 ? 0.917 11.909 1.910 1.00 45.66 90 GLY A CA 1
ATOM 721 C C . GLY A 1 90 ? 1.170 12.976 0.839 1.00 45.66 90 GLY A C 1
ATOM 722 O O . GLY A 1 90 ? 2.045 12.787 -0.002 1.00 45.66 90 GLY A O 1
ATOM 723 N N . ALA A 1 91 ? 0.405 14.075 0.810 1.00 41.19 91 ALA A N 1
ATOM 724 C CA . ALA A 1 91 ? 0.435 15.020 -0.317 1.00 41.19 91 ALA A CA 1
ATOM 725 C C . ALA A 1 91 ? 0.682 16.500 0.032 1.00 41.19 91 ALA A C 1
ATOM 727 O O . ALA A 1 91 ? 0.770 17.300 -0.897 1.00 41.19 91 ALA A O 1
ATOM 728 N N . ALA A 1 92 ? 0.823 16.903 1.300 1.00 40.78 92 ALA A N 1
ATOM 729 C CA . ALA A 1 92 ? 0.937 18.332 1.624 1.00 40.78 92 ALA A CA 1
ATOM 730 C C . ALA A 1 92 ? 1.733 18.645 2.907 1.00 40.78 92 ALA A C 1
ATOM 732 O O . ALA A 1 92 ? 1.216 19.258 3.829 1.00 40.78 92 ALA A O 1
ATOM 733 N N . GLU A 1 93 ? 3.021 18.298 2.926 1.00 36.06 93 GLU A N 1
ATOM 734 C CA . GLU A 1 93 ? 4.058 19.191 3.482 1.00 36.06 93 GLU A CA 1
ATOM 735 C C . GLU A 1 93 ? 4.867 19.759 2.303 1.00 36.06 93 GLU A C 1
ATOM 737 O O . GLU A 1 93 ? 6.054 19.501 2.118 1.00 36.06 93 GLU A O 1
ATOM 742 N N . ARG A 1 94 ? 4.167 20.469 1.414 1.00 41.59 94 ARG A N 1
ATOM 743 C CA . ARG A 1 94 ? 4.763 21.350 0.405 1.00 41.59 94 ARG A CA 1
ATOM 744 C C . ARG A 1 94 ? 4.174 22.742 0.610 1.00 41.59 94 ARG A C 1
ATOM 746 O O . ARG A 1 94 ? 3.298 23.151 -0.148 1.00 41.59 94 ARG A O 1
ATOM 753 N N . THR A 1 95 ? 4.643 23.407 1.658 1.00 36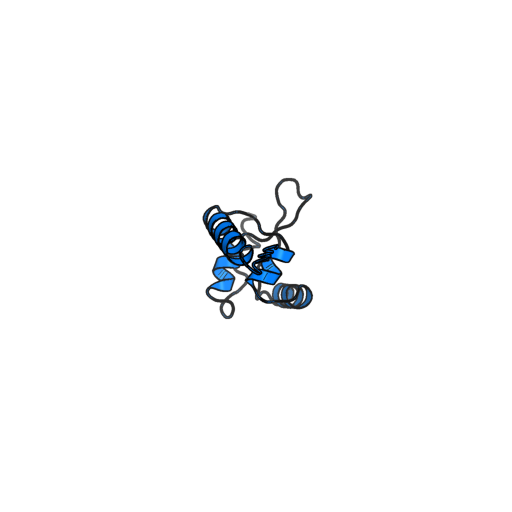.88 95 THR A N 1
ATOM 754 C CA . THR A 1 95 ? 4.565 24.861 1.832 1.00 36.88 95 THR A CA 1
ATOM 755 C C . THR A 1 95 ? 5.971 25.354 2.111 1.00 36.88 95 THR A C 1
ATOM 757 O O . THR A 1 95 ? 6.671 24.658 2.882 1.00 36.88 95 THR A O 1
#

Sequence (95 aa):
MNTKLESASPFVESDSSRIIASLIIEMNGFLGQKTVEVLSDLSHTEIHRRQRAGTFPKKEFIGDGQRKGYRAKEIQLWLKNPVTWKENNGAAERT

Secondary structure (DSSP, 8-state):
-----------SHHHHHHHHHHHHHHTT-EE-HHHHHHHHT--HHHHHHHHHTT-SPPEEEETTTTEEEEEHHHHHHHHH-SSS--S-SSS----

Radius of gyration: 17.95 Å; chains: 1; bounding box: 34×76×23 Å

pLDDT: mean 77.18, std 18.06, range [36.06, 96.56]

Foldseek 3Di:
DDDDDDPPDPDPVVVVLVVVLVVCLVVQHFADPVSLCVLVVDDPVRQVVCVVVQLHFDWDADPPRPDTTGGSPRSVVCSVPSPPRGPPPDDDPPD